Protein AF-A0AAW0GDZ4-F1 (afdb_monomer_lite)

Sequence (135 aa):
MTIDQAAQVYTSARRALEVLGAAPDVLSKFKILKKADLSASTAIVDPNAHSERNNGLSWIWHTQHDLREDLVWLDELYHVNWLRAKARCDRWAEELTLTRAEMQWTQLFHWHRRDLWLSHAADAEAEHSNLQFYA

pLDDT: mean 81.98, std 14.92, range [51.19, 98.44]

Radius of gyration: 34.48 Å; chains: 1; bounding box: 70×31×98 Å

Structure (mmCIF, N/CA/C/O backbone):
data_AF-A0AAW0GDZ4-F1
#
_entry.id   AF-A0AAW0GDZ4-F1
#
loop_
_atom_site.group_PDB
_atom_site.id
_atom_site.type_symbol
_atom_site.label_atom_id
_atom_site.label_alt_id
_atom_site.label_comp_id
_atom_site.label_asym_id
_atom_site.label_entity_id
_atom_site.label_seq_id
_atom_site.pdbx_PDB_ins_code
_atom_site.Cartn_x
_atom_site.Cartn_y
_atom_site.Cartn_z
_atom_site.occupancy
_atom_site.B_iso_or_equiv
_atom_site.auth_seq_id
_atom_site.auth_comp_id
_atom_site.auth_asym_id
_atom_site.auth_atom_id
_atom_site.pdbx_PDB_model_num
ATOM 1 N N . MET A 1 1 ? -16.024 17.822 27.899 1.00 60.12 1 MET A N 1
ATOM 2 C CA . MET A 1 1 ? -15.511 16.701 28.714 1.00 60.12 1 MET A CA 1
ATOM 3 C C . MET A 1 1 ? -14.086 16.435 28.263 1.00 60.12 1 MET A C 1
ATOM 5 O O . MET A 1 1 ? -13.897 16.171 27.083 1.00 60.12 1 MET A O 1
ATOM 9 N N . THR A 1 2 ? -13.088 16.625 29.128 1.00 85.25 2 THR A N 1
ATOM 10 C CA . THR A 1 2 ? -11.685 16.322 28.781 1.00 85.25 2 THR A CA 1
ATOM 11 C C . THR A 1 2 ? -11.442 14.808 28.837 1.00 85.25 2 THR A C 1
ATOM 13 O O . THR A 1 2 ? -12.186 14.088 29.506 1.00 85.25 2 THR A O 1
ATOM 16 N N . ILE A 1 3 ? -10.418 14.306 28.139 1.00 80.31 3 ILE A N 1
ATOM 17 C CA . ILE A 1 3 ? -10.082 12.866 28.112 1.00 80.31 3 ILE A CA 1
ATOM 18 C C . ILE A 1 3 ? -9.833 12.335 29.534 1.00 80.31 3 ILE A C 1
ATOM 20 O O . ILE A 1 3 ? -10.301 11.254 29.887 1.00 80.31 3 ILE A O 1
ATOM 24 N N . ASP A 1 4 ? -9.192 13.136 30.385 1.00 83.69 4 ASP A N 1
ATOM 25 C CA . ASP A 1 4 ? -8.925 12.774 31.780 1.00 83.69 4 ASP A CA 1
ATOM 26 C C . ASP A 1 4 ? -10.204 12.649 32.617 1.00 83.69 4 ASP A C 1
ATOM 28 O O . ASP A 1 4 ? -10.337 11.720 33.415 1.00 83.69 4 ASP A O 1
ATOM 32 N N . GLN A 1 5 ? -11.180 13.542 32.413 1.00 87.19 5 GLN A N 1
ATOM 33 C CA . GLN A 1 5 ? -12.484 13.450 33.079 1.00 87.19 5 GLN A CA 1
ATOM 34 C C . GLN A 1 5 ? -13.223 12.178 32.654 1.00 87.19 5 GLN A C 1
ATOM 36 O O . GLN A 1 5 ? -13.779 11.474 33.494 1.00 87.19 5 GLN A O 1
ATOM 41 N N . ALA A 1 6 ? -13.188 11.849 31.360 1.00 86.19 6 ALA A N 1
ATOM 42 C CA . ALA A 1 6 ? -13.785 10.624 30.838 1.00 86.19 6 ALA A CA 1
ATOM 43 C C . ALA A 1 6 ? -13.142 9.368 31.452 1.00 86.19 6 ALA A C 1
ATOM 45 O O . ALA A 1 6 ? -13.843 8.454 31.887 1.00 86.19 6 ALA A O 1
ATOM 46 N N . ALA A 1 7 ? -11.810 9.351 31.553 1.00 88.06 7 ALA A N 1
ATOM 47 C CA . ALA A 1 7 ? -11.060 8.263 32.174 1.00 88.06 7 ALA A CA 1
ATOM 48 C C . ALA A 1 7 ? -11.407 8.095 33.665 1.00 88.06 7 ALA A C 1
ATOM 50 O O . ALA A 1 7 ? -11.572 6.973 34.153 1.00 88.06 7 ALA A O 1
ATOM 51 N N . GLN A 1 8 ? -11.569 9.201 34.397 1.00 89.88 8 GLN A N 1
ATOM 52 C CA . GLN A 1 8 ? -11.995 9.172 35.799 1.00 89.88 8 GLN A CA 1
ATOM 53 C C . GLN A 1 8 ? -13.407 8.601 35.966 1.00 89.88 8 GLN A C 1
ATOM 55 O O . GLN A 1 8 ? -13.624 7.745 36.820 1.00 89.88 8 GLN A O 1
ATOM 60 N N . VAL A 1 9 ? -14.356 9.020 35.128 1.00 92.38 9 VAL A N 1
ATOM 61 C CA . VAL A 1 9 ? -15.731 8.499 35.160 1.00 92.38 9 VAL A CA 1
ATOM 62 C C . VAL A 1 9 ? -15.766 7.004 34.833 1.00 92.38 9 VAL A C 1
ATOM 64 O O . VAL A 1 9 ? -16.445 6.235 35.508 1.00 92.38 9 VAL A O 1
ATOM 67 N N . TYR A 1 10 ? -14.996 6.557 33.841 1.00 91.19 10 TYR A N 1
ATOM 68 C CA . TYR A 1 10 ? -14.908 5.134 33.514 1.00 91.19 10 TYR A CA 1
ATOM 69 C C . TYR A 1 10 ? -14.336 4.313 34.680 1.00 91.19 10 TYR A C 1
ATOM 71 O O . TYR A 1 10 ? -14.876 3.269 35.049 1.00 91.19 10 TYR A O 1
ATOM 79 N N . THR A 1 11 ? -13.248 4.790 35.292 1.00 90.81 11 THR A N 1
ATOM 80 C CA . THR A 1 11 ? -12.606 4.082 36.410 1.00 90.81 11 THR A CA 1
ATOM 81 C C . THR A 1 11 ? -13.491 4.021 37.653 1.00 90.81 11 THR A C 1
ATOM 83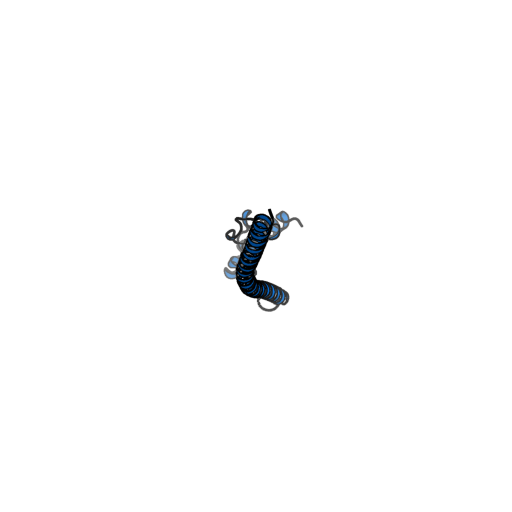 O O . THR A 1 11 ? -13.501 2.989 38.327 1.00 90.81 11 THR A O 1
ATOM 86 N N . SER A 1 12 ? -14.270 5.067 37.946 1.00 92.25 12 SER A N 1
ATOM 87 C CA . SER A 1 12 ? -15.239 5.039 39.046 1.00 92.25 12 SER A CA 1
ATOM 88 C C . SER A 1 12 ? -16.401 4.082 38.763 1.00 92.25 12 SER A C 1
ATOM 90 O O . SER A 1 12 ? -16.737 3.271 39.626 1.00 92.25 12 SER A O 1
ATOM 92 N N . ALA A 1 13 ? -16.949 4.093 37.546 1.00 91.12 13 ALA A N 1
ATOM 93 C CA . ALA A 1 13 ? -18.019 3.185 37.137 1.00 91.12 13 ALA A CA 1
ATOM 94 C C . ALA A 1 13 ? -17.579 1.712 37.180 1.00 91.12 13 ALA A C 1
ATOM 96 O O . ALA A 1 13 ? -18.294 0.861 37.708 1.00 91.12 13 ALA A O 1
ATOM 97 N N . ARG A 1 14 ? -16.367 1.402 36.706 1.00 90.31 14 ARG A N 1
ATOM 98 C CA . ARG A 1 14 ? -15.795 0.050 36.780 1.00 90.31 14 ARG A CA 1
ATOM 99 C C . ARG A 1 14 ? -15.658 -0.433 38.227 1.00 90.31 14 ARG A C 1
ATOM 101 O O . ARG A 1 14 ? -16.023 -1.565 38.524 1.00 90.31 14 ARG A O 1
ATOM 108 N N . ARG A 1 15 ? -15.172 0.421 39.135 1.00 90.56 15 ARG A N 1
ATOM 109 C CA . ARG A 1 15 ? -15.097 0.081 40.567 1.00 90.56 15 ARG A CA 1
ATOM 110 C C . ARG A 1 15 ? -16.476 -0.210 41.149 1.00 90.56 15 ARG A C 1
ATOM 112 O O . ARG A 1 15 ? -16.615 -1.145 41.926 1.00 90.56 15 ARG A O 1
ATOM 119 N N . ALA A 1 16 ? -17.496 0.554 40.759 1.00 92.00 16 ALA A N 1
ATOM 120 C CA . ALA A 1 16 ? -18.865 0.277 41.183 1.00 92.00 16 ALA A CA 1
ATOM 121 C C . ALA A 1 16 ? -19.348 -1.098 40.684 1.00 92.00 16 ALA A C 1
ATOM 123 O O . ALA A 1 16 ? -19.943 -1.838 41.460 1.00 92.00 16 ALA A O 1
ATOM 124 N N . LEU A 1 17 ? -19.032 -1.485 39.441 1.00 91.00 17 LEU A N 1
ATOM 125 C CA . LEU A 1 17 ? -19.344 -2.823 38.913 1.00 91.00 17 LEU A CA 1
ATOM 126 C C . LEU A 1 17 ? -18.650 -3.949 39.694 1.00 91.00 17 LEU A C 1
ATOM 128 O O . LEU A 1 17 ? -19.257 -4.992 39.929 1.00 91.00 17 LEU A O 1
ATOM 132 N N . GLU A 1 18 ? -17.403 -3.735 40.118 1.00 89.88 18 GLU A N 1
ATOM 133 C CA . GLU A 1 18 ? -16.667 -4.686 40.961 1.00 89.88 18 GLU A CA 1
ATOM 134 C C . GLU A 1 18 ? -17.317 -4.825 42.348 1.00 89.88 18 GLU A C 1
ATOM 136 O O . GLU A 1 18 ? -17.529 -5.942 42.817 1.00 89.88 18 GLU A O 1
ATOM 141 N N . VAL A 1 19 ? -17.709 -3.710 42.976 1.00 92.06 19 VAL A N 1
ATOM 142 C CA . VAL A 1 19 ? -18.392 -3.703 44.287 1.00 92.06 19 VAL A CA 1
ATOM 143 C C . VAL A 1 19 ? -19.766 -4.370 44.222 1.00 92.06 19 VAL A C 1
ATOM 145 O O . VAL A 1 19 ? -20.164 -5.056 45.160 1.00 92.06 19 VAL A O 1
ATOM 148 N N . LEU A 1 20 ? -20.485 -4.195 43.115 1.00 91.44 20 LEU A N 1
ATOM 149 C CA . LEU A 1 20 ? -21.801 -4.796 42.894 1.00 91.44 20 LEU A CA 1
ATOM 150 C C . LEU A 1 20 ? -21.737 -6.292 42.540 1.00 91.44 20 LEU A C 1
ATOM 152 O O . LEU A 1 20 ? -22.785 -6.913 42.379 1.00 91.44 20 LEU A O 1
ATOM 156 N N . GLY A 1 21 ? -20.541 -6.879 42.417 1.00 88.38 21 GLY A N 1
ATOM 157 C CA . GLY A 1 21 ? -20.379 -8.299 42.105 1.00 88.38 21 GLY A CA 1
ATOM 158 C C . GLY A 1 21 ? -20.843 -8.658 40.692 1.00 88.38 21 GLY A C 1
ATOM 159 O O . GLY A 1 21 ? -21.455 -9.707 40.494 1.00 88.38 21 GLY A O 1
ATOM 160 N N . ALA A 1 22 ? -20.594 -7.780 39.714 1.00 87.00 22 ALA A N 1
ATOM 161 C CA . ALA A 1 22 ? -20.965 -8.019 38.323 1.00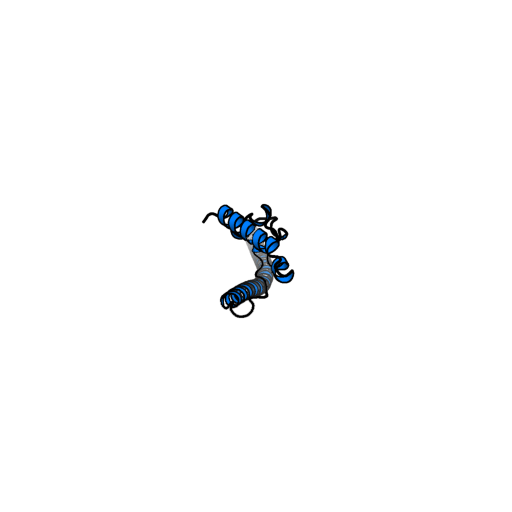 87.00 22 ALA A CA 1
ATOM 162 C C . ALA A 1 22 ? -20.400 -9.351 37.794 1.00 87.00 22 ALA A C 1
ATOM 164 O O . ALA A 1 22 ? -19.312 -9.789 38.176 1.00 87.00 22 ALA A O 1
ATOM 165 N N . ALA A 1 23 ? -21.141 -9.981 36.876 1.00 89.00 23 ALA A N 1
ATOM 166 C CA . ALA A 1 23 ? -20.741 -11.246 36.272 1.00 89.00 23 ALA A CA 1
ATOM 167 C C . ALA A 1 23 ? -19.333 -11.152 35.641 1.00 89.00 23 ALA A C 1
ATOM 169 O O . ALA A 1 23 ? -18.981 -10.116 35.063 1.00 89.00 23 ALA A O 1
ATOM 170 N N . PRO A 1 24 ? -18.537 -12.236 35.686 1.00 82.31 24 PRO A N 1
ATOM 171 C CA . PRO A 1 24 ? -17.165 -12.234 35.176 1.00 82.31 24 PRO A CA 1
ATOM 172 C C . PRO A 1 24 ? -17.087 -11.917 33.677 1.00 82.31 24 PRO A C 1
ATOM 174 O O . PRO A 1 24 ? -16.097 -11.346 33.229 1.00 82.31 24 PRO A O 1
ATOM 177 N N . ASP A 1 25 ? -18.142 -12.215 32.914 1.00 84.12 25 ASP A N 1
ATOM 178 C CA . ASP A 1 25 ? -18.250 -11.847 31.500 1.00 84.12 25 ASP A CA 1
ATOM 179 C C . ASP A 1 25 ? -18.227 -10.318 31.304 1.00 84.12 25 ASP A C 1
ATOM 181 O O . ASP A 1 25 ? -17.431 -9.789 30.528 1.00 84.12 25 ASP A O 1
ATOM 185 N N . VAL A 1 26 ? -18.992 -9.576 32.111 1.00 81.44 26 VAL A N 1
ATOM 186 C CA . VAL A 1 26 ? -19.035 -8.103 32.075 1.00 81.44 26 VAL A CA 1
ATOM 187 C C . VAL A 1 26 ? -17.684 -7.506 32.486 1.00 81.44 26 VAL A C 1
ATOM 189 O O . VAL A 1 26 ? -17.190 -6.573 31.851 1.00 81.44 26 VAL A O 1
ATOM 192 N N . LEU A 1 27 ? -17.040 -8.080 33.506 1.00 82.56 27 LEU A N 1
ATOM 193 C CA . LEU A 1 27 ? -15.709 -7.659 33.959 1.00 82.56 27 LEU A CA 1
ATOM 194 C C . LEU A 1 27 ? -14.586 -8.004 32.967 1.00 82.56 27 LEU A C 1
ATOM 196 O O . LEU A 1 27 ? -13.527 -7.379 33.013 1.00 82.56 27 LEU A O 1
ATOM 200 N N . SER A 1 28 ? -14.796 -8.970 32.068 1.00 83.31 28 SER A N 1
ATOM 201 C CA . SER A 1 28 ? -13.847 -9.287 30.995 1.00 83.31 28 SER A CA 1
ATOM 202 C C . SER A 1 28 ? -13.890 -8.255 29.860 1.00 83.31 28 SER A C 1
ATOM 204 O O . SER A 1 28 ? -12.848 -7.909 29.291 1.00 83.31 28 SER A O 1
ATOM 206 N N . LYS A 1 29 ? -15.086 -7.714 29.578 1.00 81.44 29 LYS A N 1
ATOM 207 C CA . LYS A 1 29 ? -15.325 -6.706 28.534 1.00 81.44 29 LYS A CA 1
ATOM 208 C C . LYS A 1 29 ? -14.755 -5.348 28.915 1.00 81.44 29 LYS A C 1
ATOM 210 O O . LYS A 1 29 ? -14.086 -4.709 28.104 1.00 81.44 29 LYS A O 1
ATOM 215 N N . PHE A 1 30 ? -14.972 -4.922 30.153 1.00 85.44 30 PHE A N 1
ATOM 216 C CA . PHE A 1 30 ? -14.406 -3.686 30.678 1.00 85.44 30 PHE A CA 1
ATOM 217 C C . PHE A 1 30 ? -13.058 -4.006 31.317 1.00 85.44 30 PHE A C 1
ATOM 219 O O . PHE A 1 30 ? -13.035 -4.640 32.363 1.00 85.44 30 PHE A O 1
ATOM 226 N N . LYS A 1 31 ? -11.925 -3.583 30.729 1.00 84.56 31 LYS A N 1
ATOM 227 C CA . LYS A 1 31 ? -10.560 -3.794 31.274 1.00 84.56 31 LYS A CA 1
ATOM 228 C C . LYS A 1 31 ? -10.051 -2.589 32.075 1.00 84.56 31 LYS A C 1
ATOM 230 O O . LYS A 1 31 ? -10.651 -1.508 32.047 1.00 84.56 31 LYS A O 1
ATOM 235 N N . ILE A 1 32 ? -9.021 -2.814 32.899 1.00 87.75 32 ILE A N 1
ATOM 236 C CA . ILE A 1 32 ? -8.427 -1.769 33.744 1.00 87.75 32 ILE A CA 1
ATOM 237 C C . ILE A 1 32 ? -7.737 -0.773 32.819 1.00 87.75 32 ILE A C 1
ATOM 239 O O . ILE A 1 32 ? -6.875 -1.161 32.035 1.00 87.75 32 ILE A O 1
ATOM 243 N N . LEU A 1 33 ? -8.113 0.499 32.932 1.00 87.81 33 LEU A N 1
ATOM 244 C CA . LEU A 1 33 ? -7.568 1.573 32.114 1.00 87.81 33 LEU A CA 1
ATOM 245 C C . LEU A 1 33 ? -6.222 2.035 32.683 1.00 87.81 33 LEU A C 1
ATOM 247 O O . LEU A 1 33 ? -6.162 2.556 33.799 1.00 87.81 33 LEU A O 1
ATOM 251 N N . LYS A 1 34 ? -5.139 1.846 31.927 1.00 86.12 34 LYS A N 1
ATOM 252 C CA . LYS A 1 34 ? -3.808 2.360 32.279 1.00 86.12 34 LYS A CA 1
ATOM 253 C C . LYS A 1 34 ? -3.563 3.704 31.599 1.00 86.12 34 LYS A C 1
ATOM 255 O O . LYS A 1 34 ? -4.112 3.992 30.544 1.00 86.12 34 LYS A O 1
ATOM 260 N N . LYS A 1 35 ? -2.656 4.518 32.146 1.00 81.38 35 LYS A N 1
ATOM 261 C CA . LYS A 1 35 ? -2.263 5.790 31.508 1.00 81.38 35 LYS A CA 1
ATOM 262 C C . LYS A 1 35 ? -1.655 5.584 30.110 1.00 81.38 35 LYS A C 1
ATOM 264 O O . LYS A 1 35 ? -1.846 6.420 29.239 1.00 81.38 35 LYS A O 1
ATOM 269 N N . ALA A 1 36 ? -0.975 4.456 29.896 1.00 79.50 36 ALA A N 1
ATOM 270 C CA . ALA A 1 36 ? -0.455 4.055 28.589 1.00 79.50 36 ALA A CA 1
ATOM 271 C C . ALA A 1 36 ? -1.563 3.743 27.565 1.00 79.50 36 ALA A C 1
ATOM 273 O O . ALA A 1 36 ? -1.347 3.894 26.374 1.00 79.50 36 ALA A O 1
ATOM 274 N N . ASP A 1 37 ? -2.762 3.363 28.013 1.00 78.94 37 ASP A N 1
ATOM 275 C CA . ASP A 1 37 ? -3.887 3.070 27.118 1.00 78.94 37 ASP A CA 1
ATOM 276 C C . ASP A 1 37 ? -4.527 4.350 26.557 1.00 78.94 37 ASP A C 1
ATOM 278 O O . ASP A 1 37 ? -5.214 4.295 25.539 1.00 78.94 37 ASP A O 1
ATOM 282 N N . LEU A 1 38 ? -4.315 5.484 27.237 1.00 78.75 38 LEU A N 1
ATOM 283 C CA . LEU A 1 38 ? -4.848 6.806 26.903 1.00 78.75 38 LEU A CA 1
ATOM 284 C C . LEU A 1 38 ? -3.934 7.607 25.971 1.00 78.75 38 LEU A C 1
ATOM 286 O O . LEU A 1 38 ? -4.331 8.679 25.514 1.00 78.75 38 LEU A O 1
ATOM 290 N N . SER A 1 39 ? -2.715 7.129 25.695 1.00 72.44 39 SER A N 1
ATOM 291 C CA . SER A 1 39 ? -1.862 7.789 24.712 1.00 72.44 39 SER A CA 1
ATOM 292 C C . SER A 1 39 ? -2.503 7.655 23.337 1.00 72.44 39 SER A C 1
ATOM 294 O O . SER A 1 39 ? -2.751 6.540 22.870 1.00 72.44 39 SER A O 1
ATOM 296 N N . ALA A 1 40 ? -2.785 8.790 22.698 1.00 63.19 40 ALA A N 1
ATOM 297 C CA . ALA A 1 40 ? -3.259 8.810 21.325 1.00 63.19 40 ALA A CA 1
ATOM 298 C C . ALA A 1 40 ? -2.255 8.066 20.435 1.00 63.19 40 ALA A C 1
ATOM 300 O O . ALA A 1 40 ? -1.049 8.284 20.544 1.00 63.19 40 ALA A O 1
ATOM 301 N N . SER A 1 41 ? -2.753 7.180 19.572 1.00 59.69 41 SER A N 1
ATOM 302 C CA . SER A 1 41 ? -1.922 6.579 18.534 1.00 59.69 41 SER A CA 1
ATOM 303 C C . SER A 1 41 ? -1.503 7.695 17.577 1.00 59.69 41 SER A C 1
ATOM 305 O O . SER A 1 41 ? -2.346 8.279 16.892 1.00 59.69 41 SER A O 1
ATOM 307 N N . THR A 1 42 ? -0.211 8.023 17.556 1.00 56.31 42 THR A N 1
ATOM 308 C CA . THR A 1 42 ? 0.342 9.052 16.660 1.00 56.31 42 THR A CA 1
ATOM 309 C C . THR A 1 42 ? 0.251 8.625 15.194 1.00 56.31 42 THR A C 1
ATOM 311 O O . THR A 1 42 ? 0.335 9.473 14.311 1.00 56.31 42 THR A O 1
ATOM 314 N N . ALA A 1 43 ? -0.045 7.349 14.933 1.00 53.19 43 ALA A N 1
ATOM 315 C CA . ALA A 1 43 ? -0.145 6.761 13.601 1.00 53.19 43 ALA A CA 1
ATOM 316 C C . ALA A 1 43 ? -1.208 7.418 12.705 1.00 53.19 43 ALA A C 1
ATOM 318 O O . ALA A 1 43 ? -1.123 7.330 11.483 1.00 53.19 43 ALA A O 1
ATOM 319 N N . ILE A 1 44 ? -2.220 8.075 13.288 1.00 54.31 44 ILE A N 1
ATOM 320 C CA . ILE A 1 44 ? -3.216 8.848 12.523 1.00 54.31 44 ILE A CA 1
ATOM 321 C C . ILE A 1 44 ? -2.653 10.219 12.114 1.00 54.31 44 ILE A C 1
ATOM 323 O O . ILE A 1 44 ? -3.017 10.748 11.067 1.00 54.31 44 ILE A O 1
ATOM 327 N N . VAL A 1 45 ? -1.774 10.795 12.937 1.00 56.31 45 VAL A N 1
ATOM 328 C CA . VAL A 1 45 ? -1.177 12.122 12.730 1.00 56.31 45 VAL A CA 1
ATOM 329 C C . VAL A 1 45 ? 0.000 12.050 11.756 1.00 56.31 45 VAL A C 1
ATOM 331 O O . VAL A 1 45 ? 0.151 12.946 10.930 1.00 56.31 45 VAL A O 1
ATOM 334 N N . ASP A 1 46 ? 0.789 10.975 11.802 1.00 53.31 46 ASP A N 1
ATOM 335 C CA . ASP A 1 46 ? 1.854 10.704 10.836 1.00 53.31 46 ASP A CA 1
ATOM 336 C C . ASP A 1 46 ? 1.799 9.242 10.352 1.00 53.31 46 ASP A C 1
ATOM 338 O O . ASP A 1 46 ? 2.440 8.360 10.930 1.00 53.31 46 ASP A O 1
ATOM 342 N N . PRO A 1 47 ? 1.055 8.958 9.266 1.00 59.19 47 PRO A N 1
ATOM 343 C CA . PRO A 1 47 ? 0.950 7.607 8.715 1.00 59.19 47 PRO A CA 1
ATOM 344 C C . PRO A 1 47 ? 2.276 7.060 8.155 1.00 59.19 47 PRO A C 1
ATOM 346 O O . PRO A 1 47 ? 2.345 5.874 7.825 1.00 59.19 47 PRO A O 1
ATOM 349 N N . ASN A 1 48 ? 3.322 7.889 8.048 1.00 63.41 48 ASN A N 1
ATOM 350 C CA . ASN A 1 48 ? 4.647 7.502 7.567 1.00 63.41 48 ASN A CA 1
ATOM 351 C C . ASN A 1 48 ? 5.707 7.440 8.683 1.00 63.41 48 ASN A C 1
ATOM 353 O O . ASN A 1 48 ? 6.869 7.144 8.385 1.00 63.41 48 ASN A O 1
ATOM 357 N N . ALA A 1 49 ? 5.336 7.665 9.950 1.00 60.94 49 ALA A N 1
ATOM 358 C CA . ALA A 1 49 ? 6.264 7.608 11.075 1.00 60.94 49 ALA A CA 1
ATOM 359 C C . ALA A 1 49 ? 6.935 6.225 11.178 1.00 60.94 49 ALA A C 1
ATOM 361 O O . ALA A 1 49 ? 6.308 5.179 11.385 1.00 60.94 49 ALA A O 1
ATOM 362 N N . HIS A 1 50 ? 8.258 6.207 11.027 1.00 51.38 50 HIS A N 1
ATOM 363 C CA . HIS A 1 50 ? 9.055 4.986 11.031 1.00 51.38 50 HIS A CA 1
ATOM 364 C C . HIS A 1 50 ? 9.269 4.506 12.475 1.00 51.38 50 HIS A C 1
ATOM 366 O O . HIS A 1 50 ? 10.153 5.008 13.160 1.00 51.38 50 HIS A O 1
ATOM 372 N N . SER A 1 51 ? 8.415 3.594 12.960 1.00 55.50 51 SER A N 1
ATOM 373 C CA . SER A 1 51 ? 8.590 2.709 14.146 1.00 55.50 51 SER A CA 1
ATOM 374 C C . SER A 1 51 ? 7.257 2.268 14.770 1.00 55.50 51 SER A C 1
ATOM 376 O O . SER A 1 51 ? 7.235 1.321 15.552 1.00 55.50 51 SER A O 1
ATOM 378 N N . GLU A 1 52 ? 6.126 2.871 14.395 1.00 56.22 52 GLU A N 1
ATOM 379 C CA . GLU A 1 52 ? 4.827 2.548 15.010 1.00 56.22 52 GLU A CA 1
ATOM 380 C C . GLU A 1 52 ? 4.189 1.245 14.509 1.00 56.22 52 GLU A C 1
ATOM 382 O O . GLU A 1 52 ? 3.213 0.787 15.097 1.00 56.22 52 GLU A O 1
ATOM 387 N N . ARG A 1 53 ? 4.764 0.580 13.492 1.00 55.03 53 ARG A N 1
ATOM 388 C CA . ARG A 1 53 ? 4.240 -0.691 12.943 1.00 55.03 53 ARG A CA 1
ATOM 389 C C . ARG A 1 53 ? 4.000 -1.780 13.995 1.00 55.03 53 ARG A C 1
ATOM 391 O O . ARG A 1 53 ? 3.187 -2.662 13.742 1.00 55.03 53 ARG A O 1
ATOM 398 N N . ASN A 1 54 ? 4.710 -1.742 15.125 1.00 54.75 54 ASN A N 1
ATOM 399 C CA . ASN A 1 54 ? 4.602 -2.745 16.186 1.00 54.75 54 ASN A CA 1
ATOM 400 C C . ASN A 1 54 ? 3.977 -2.217 17.489 1.00 54.75 54 ASN A C 1
ATOM 402 O O . ASN A 1 54 ? 3.883 -2.969 18.459 1.00 54.75 54 ASN A O 1
ATOM 406 N N . ASN A 1 55 ? 3.570 -0.943 17.551 1.00 63.81 55 ASN A N 1
ATOM 407 C CA . ASN A 1 55 ? 2.884 -0.436 18.734 1.00 63.81 55 ASN A CA 1
ATOM 408 C C . ASN A 1 55 ? 1.399 -0.787 18.602 1.00 63.81 55 ASN A C 1
ATOM 410 O O . ASN A 1 55 ? 0.656 -0.147 17.859 1.00 63.81 55 ASN A O 1
ATOM 414 N N . GLY A 1 56 ? 0.991 -1.879 19.250 1.00 63.81 56 GLY A N 1
ATOM 415 C CA . GLY A 1 56 ? -0.394 -2.337 19.215 1.00 63.81 56 GLY A CA 1
ATOM 416 C C . GLY A 1 56 ? -1.341 -1.245 19.712 1.00 63.81 56 GLY A C 1
ATOM 417 O O . GLY A 1 56 ? -1.072 -0.599 20.725 1.00 63.81 56 GLY A O 1
ATOM 418 N N . LEU A 1 57 ? -2.451 -1.036 18.999 1.00 71.00 57 LEU A N 1
ATOM 419 C CA . LEU A 1 57 ? -3.519 -0.155 19.466 1.00 71.00 57 LEU A CA 1
ATOM 420 C C . LEU A 1 57 ? -3.981 -0.597 20.859 1.00 71.00 57 LEU A C 1
ATOM 422 O O . LEU A 1 57 ? -4.134 -1.787 21.130 1.00 71.00 57 LEU A O 1
ATOM 426 N N . SER A 1 58 ? -4.210 0.377 21.740 1.00 76.69 58 SER A N 1
ATOM 427 C CA . SER A 1 58 ? -4.789 0.120 23.057 1.00 76.69 58 SER A CA 1
ATOM 428 C C . SER A 1 58 ? -6.133 -0.600 22.928 1.00 76.69 58 SER A C 1
ATOM 430 O O . SER A 1 58 ? -6.899 -0.367 21.990 1.00 76.69 58 SER A O 1
ATOM 432 N N . TRP A 1 59 ? -6.448 -1.445 23.911 1.00 78.81 59 TRP A N 1
ATOM 433 C CA . TRP A 1 59 ? -7.652 -2.273 23.912 1.00 78.81 59 TRP A CA 1
ATOM 434 C C . TRP A 1 59 ? -8.957 -1.471 23.842 1.00 78.81 59 TRP A C 1
ATOM 436 O O . TRP A 1 59 ? -9.964 -2.011 23.393 1.00 78.81 59 TRP A O 1
ATOM 446 N N . ILE A 1 60 ? -8.931 -0.195 24.244 1.00 79.56 60 ILE A N 1
ATOM 447 C CA . ILE A 1 60 ? -10.074 0.725 24.141 1.00 79.56 60 ILE A CA 1
ATOM 448 C C . ILE A 1 60 ? -10.459 1.034 22.686 1.00 79.56 60 ILE A C 1
ATOM 450 O O . ILE A 1 60 ? -11.591 1.425 22.428 1.00 79.56 60 ILE A O 1
ATOM 454 N N . TRP A 1 61 ? -9.524 0.864 21.745 1.00 74.19 61 TRP A N 1
ATOM 455 C CA . TRP A 1 61 ? -9.713 1.126 20.315 1.00 74.19 61 TRP A CA 1
ATOM 456 C C . TRP A 1 61 ? -10.025 -0.135 19.511 1.00 74.19 61 TRP A C 1
ATOM 458 O O . TRP A 1 61 ? -10.292 -0.050 18.313 1.00 74.19 61 TRP A O 1
ATOM 468 N N . HIS A 1 62 ? -9.992 -1.311 20.139 1.00 70.81 62 HIS A N 1
ATOM 469 C CA . HIS A 1 62 ? -10.480 -2.517 19.490 1.00 70.81 62 HIS A CA 1
ATOM 470 C C . HIS A 1 62 ? -12.007 -2.502 19.503 1.00 70.81 62 HIS A C 1
ATOM 472 O O . HIS A 1 62 ? -12.635 -2.509 20.562 1.00 70.81 62 HIS A O 1
ATOM 478 N N . THR A 1 63 ? -12.614 -2.518 18.319 1.00 62.53 63 THR A N 1
ATOM 479 C CA . THR A 1 6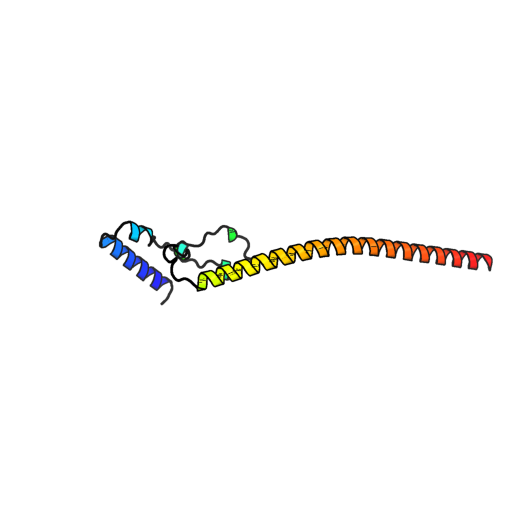3 ? -14.036 -2.813 18.161 1.00 62.53 63 THR A CA 1
ATOM 480 C C . THR A 1 63 ? -14.291 -4.227 18.677 1.00 62.53 63 THR A C 1
ATOM 482 O O . THR A 1 63 ? -13.863 -5.209 18.072 1.00 62.53 63 THR A O 1
ATOM 485 N N . GLN A 1 64 ? -14.954 -4.349 19.831 1.00 58.78 64 GLN A N 1
ATOM 486 C CA . GLN A 1 64 ? -15.395 -5.649 20.329 1.00 58.78 64 GLN A CA 1
ATOM 487 C C . GLN A 1 64 ? -16.383 -6.239 19.315 1.00 58.78 64 GLN A C 1
ATOM 489 O O . GLN A 1 64 ? -17.415 -5.642 19.014 1.00 58.78 64 GLN A O 1
ATOM 494 N N . HIS A 1 65 ? -16.039 -7.408 18.770 1.00 53.97 65 HIS A N 1
ATOM 495 C CA . HIS A 1 65 ? -16.782 -8.090 17.705 1.00 53.97 65 HIS A CA 1
ATOM 496 C C . HIS A 1 65 ? -18.210 -8.525 18.090 1.00 53.97 65 HIS A C 1
ATOM 498 O O . HIS A 1 65 ? -18.940 -8.988 17.217 1.00 53.97 65 HIS A O 1
ATOM 504 N N . ASP A 1 66 ? -18.617 -8.351 19.351 1.00 56.94 66 ASP A N 1
ATOM 505 C CA . ASP A 1 66 ? -19.976 -8.632 19.835 1.00 56.94 66 ASP A CA 1
ATOM 506 C C . ASP A 1 66 ? -21.029 -7.660 19.270 1.00 56.94 66 ASP A C 1
ATOM 508 O O . ASP A 1 66 ? -22.207 -7.990 19.242 1.00 56.94 66 ASP A O 1
ATOM 512 N N . LEU A 1 67 ? -20.632 -6.482 18.770 1.00 55.66 67 LEU A N 1
ATOM 513 C CA . LEU A 1 67 ? -21.539 -5.476 18.181 1.00 55.66 67 LEU A CA 1
ATOM 514 C C . LEU A 1 67 ? -21.779 -5.701 16.676 1.00 55.66 67 LEU A C 1
ATOM 516 O O . LEU A 1 67 ? -21.919 -4.752 15.905 1.00 55.66 67 LEU A O 1
ATOM 520 N N . ARG A 1 68 ? -21.749 -6.961 16.236 1.00 52.72 68 ARG A N 1
ATOM 521 C CA . ARG A 1 68 ? -21.710 -7.346 14.816 1.00 52.72 68 ARG A CA 1
ATOM 522 C C . ARG A 1 68 ? -22.989 -7.054 14.031 1.00 52.72 68 ARG A C 1
ATOM 524 O O . ARG A 1 68 ? -22.965 -7.216 12.817 1.00 52.72 68 ARG A O 1
ATOM 531 N N . GLU A 1 69 ? -24.073 -6.654 14.687 1.00 58.44 69 GLU A N 1
ATOM 532 C CA . GLU A 1 69 ? -25.387 -6.622 14.043 1.00 58.44 69 GLU A CA 1
ATOM 533 C C . GLU A 1 69 ? -25.680 -5.333 13.252 1.00 58.44 69 GLU A C 1
ATOM 535 O O . GLU A 1 69 ? -26.411 -5.431 12.278 1.00 58.44 69 GLU A O 1
ATOM 540 N N . ASP A 1 70 ? -25.052 -4.176 13.533 1.00 58.81 70 ASP A N 1
ATOM 541 C CA . ASP A 1 70 ? -25.522 -2.885 12.966 1.00 58.81 70 ASP A CA 1
ATOM 542 C C . ASP A 1 70 ? -24.427 -1.847 12.613 1.00 58.81 70 ASP A C 1
ATOM 544 O O . ASP A 1 70 ? -24.623 -0.635 12.727 1.00 58.81 70 ASP A O 1
ATOM 548 N N . LEU A 1 71 ? -23.235 -2.259 12.167 1.00 69.19 71 LEU A N 1
ATOM 549 C CA . LEU A 1 71 ? -22.180 -1.299 11.786 1.00 69.19 71 LEU A CA 1
ATOM 550 C C . LEU A 1 71 ? -22.040 -1.176 10.263 1.00 69.19 71 LEU A C 1
ATOM 552 O O . LEU A 1 71 ? -21.016 -1.541 9.695 1.00 69.19 71 LEU A O 1
ATOM 556 N N . VAL A 1 72 ? -23.060 -0.602 9.612 1.00 73.88 72 VAL A N 1
ATOM 557 C CA . VAL A 1 72 ? -23.062 -0.250 8.171 1.00 73.88 72 VAL A CA 1
ATOM 558 C C . VAL A 1 72 ? -21.804 0.539 7.772 1.00 73.88 72 VAL A C 1
ATOM 560 O O . VAL A 1 72 ? -21.222 0.311 6.716 1.00 73.88 72 VAL A O 1
ATOM 563 N N . TRP A 1 73 ? -21.311 1.409 8.657 1.00 75.62 73 TRP A N 1
ATOM 564 C CA . TRP A 1 73 ? -20.087 2.186 8.430 1.00 75.62 73 TRP A CA 1
ATOM 565 C C . TRP A 1 73 ? -18.810 1.328 8.366 1.00 75.62 73 TRP A C 1
ATOM 567 O O . TRP A 1 73 ? -17.821 1.729 7.751 1.00 75.62 73 TRP A O 1
ATOM 577 N N . LEU A 1 74 ? -18.800 0.152 9.004 1.00 79.50 74 LEU A N 1
ATOM 578 C CA . LEU A 1 74 ? -17.656 -0.760 8.988 1.00 79.50 74 LEU A CA 1
ATOM 579 C C . LEU A 1 74 ? -17.498 -1.382 7.595 1.00 79.50 74 LEU A C 1
ATOM 581 O O . LEU A 1 74 ? -16.373 -1.557 7.129 1.00 79.50 74 LEU A O 1
ATOM 585 N N . ASP A 1 75 ? -18.617 -1.665 6.922 1.00 81.81 75 ASP A N 1
ATOM 586 C CA . ASP A 1 75 ? -18.643 -2.189 5.555 1.00 81.81 75 ASP A CA 1
ATOM 587 C C . ASP A 1 75 ? -18.068 -1.172 4.561 1.00 81.81 75 ASP A C 1
ATOM 589 O O . ASP A 1 75 ? -17.173 -1.501 3.782 1.00 81.81 75 ASP A O 1
ATOM 593 N N . GLU A 1 76 ? -18.462 0.102 4.674 1.00 84.81 76 GLU A N 1
ATOM 594 C CA . GLU A 1 76 ? -17.872 1.190 3.883 1.00 84.81 76 GLU A CA 1
ATOM 595 C C . GLU A 1 76 ? -16.358 1.312 4.114 1.00 84.81 76 GLU A C 1
ATOM 597 O O . GLU A 1 76 ? -15.582 1.454 3.164 1.00 84.81 76 GLU A O 1
ATOM 602 N N . LEU A 1 77 ? -15.909 1.202 5.368 1.00 82.44 77 LEU A N 1
ATOM 603 C CA . LEU A 1 77 ? -14.488 1.258 5.710 1.00 82.44 77 LEU A CA 1
ATOM 604 C C . LEU A 1 77 ? -13.703 0.079 5.114 1.00 82.44 77 LEU A C 1
ATOM 606 O O . LEU A 1 77 ? -12.613 0.276 4.562 1.00 82.44 77 LEU A O 1
ATOM 610 N N . TYR A 1 78 ? -14.240 -1.141 5.179 1.00 83.44 78 TYR A N 1
ATOM 611 C CA . TYR A 1 78 ? -13.630 -2.308 4.538 1.00 83.44 78 TYR A CA 1
ATOM 612 C C . TYR A 1 78 ? -13.627 -2.192 3.016 1.00 83.44 78 TYR A C 1
ATOM 614 O O . TYR A 1 78 ? -12.607 -2.491 2.391 1.00 83.44 78 TYR A O 1
ATOM 622 N N . HIS A 1 79 ? -14.710 -1.693 2.424 1.00 88.00 79 HIS A N 1
ATOM 623 C CA . HIS A 1 79 ? -14.817 -1.487 0.987 1.00 88.00 79 HIS A CA 1
ATOM 624 C C . HIS A 1 79 ? -13.783 -0.467 0.487 1.00 88.00 79 HIS A C 1
ATOM 626 O O . HIS A 1 79 ? -13.045 -0.753 -0.456 1.00 88.00 79 HIS A O 1
ATOM 632 N N . VAL A 1 80 ? -13.631 0.680 1.160 1.00 89.44 80 VAL A N 1
ATOM 633 C CA . VAL A 1 80 ? -12.602 1.682 0.826 1.00 89.44 80 VAL A CA 1
ATOM 634 C C . VAL A 1 80 ? -11.194 1.104 0.972 1.00 89.44 80 VAL A C 1
ATOM 636 O O . VAL A 1 80 ? -10.332 1.335 0.118 1.00 89.44 80 VAL A O 1
ATOM 639 N N . ASN A 1 81 ? -10.937 0.335 2.032 1.00 87.31 81 ASN A N 1
ATOM 640 C CA . ASN A 1 81 ? -9.638 -0.306 2.230 1.00 87.31 81 ASN A CA 1
ATOM 641 C C . ASN A 1 81 ? -9.331 -1.334 1.137 1.00 87.31 81 ASN A C 1
ATOM 643 O O . ASN A 1 81 ? -8.204 -1.368 0.633 1.00 87.31 81 ASN A O 1
ATOM 647 N N . TRP A 1 82 ? -10.327 -2.116 0.723 1.00 93.06 82 TRP A N 1
ATOM 648 C CA . TRP A 1 82 ? -10.204 -3.044 -0.393 1.00 93.06 82 TRP A CA 1
ATOM 649 C C . TRP A 1 82 ? -9.943 -2.311 -1.714 1.00 93.06 82 TRP A C 1
ATOM 651 O O . TRP A 1 82 ? -8.993 -2.659 -2.414 1.00 93.06 82 TRP A O 1
ATOM 661 N N . LEU A 1 83 ? -10.690 -1.244 -2.019 1.00 94.31 83 LEU A N 1
ATOM 662 C CA . LEU A 1 83 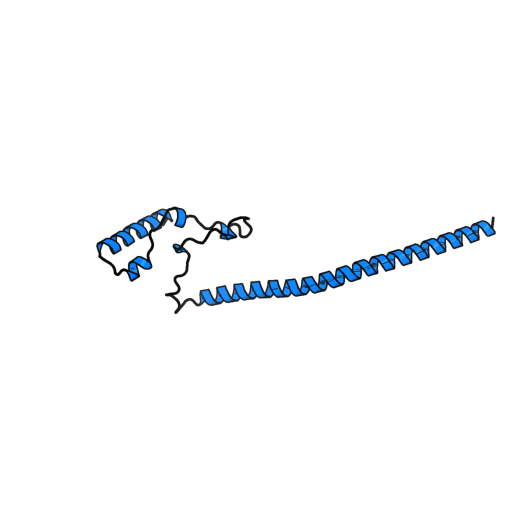? -10.483 -0.431 -3.224 1.00 94.31 83 LEU A CA 1
ATOM 663 C C . LEU A 1 83 ? -9.070 0.160 -3.277 1.00 94.31 83 LEU A C 1
ATOM 665 O O . LEU A 1 83 ? -8.411 0.098 -4.312 1.00 94.31 83 LEU A O 1
ATOM 669 N N . ARG A 1 84 ? -8.560 0.678 -2.153 1.00 93.25 84 ARG A N 1
ATOM 670 C CA . ARG A 1 84 ? -7.181 1.188 -2.056 1.00 93.25 84 ARG A CA 1
ATOM 671 C C . ARG A 1 84 ? -6.143 0.087 -2.257 1.00 93.25 84 ARG A C 1
ATOM 673 O O . ARG A 1 84 ? -5.124 0.321 -2.906 1.00 93.25 84 ARG A O 1
ATOM 680 N N . ALA A 1 85 ? -6.369 -1.097 -1.688 1.00 92.50 85 ALA A N 1
ATOM 681 C CA . ALA A 1 85 ? -5.476 -2.237 -1.862 1.00 92.50 85 ALA A CA 1
ATOM 682 C C . ALA A 1 85 ? -5.453 -2.712 -3.320 1.00 92.50 85 ALA A C 1
ATOM 684 O O . ALA A 1 85 ? -4.369 -2.898 -3.872 1.00 92.50 85 ALA A O 1
ATOM 685 N N . LYS A 1 86 ? -6.624 -2.814 -3.954 1.00 95.38 86 LYS A N 1
ATOM 686 C CA . LYS A 1 86 ? -6.764 -3.152 -5.369 1.00 95.38 86 LYS A CA 1
ATOM 687 C C . LYS A 1 86 ? -6.069 -2.125 -6.262 1.00 95.38 86 LYS A C 1
ATOM 689 O O . LYS A 1 86 ? -5.203 -2.505 -7.035 1.00 95.38 86 LYS A O 1
ATOM 694 N N . ALA A 1 87 ? -6.336 -0.832 -6.069 1.00 95.56 87 ALA A N 1
ATOM 695 C CA . ALA A 1 87 ? -5.705 0.236 -6.846 1.00 95.56 87 ALA A CA 1
ATOM 696 C C . ALA A 1 87 ? -4.169 0.246 -6.727 1.00 95.56 87 ALA A C 1
ATOM 698 O O . ALA A 1 87 ? -3.480 0.563 -7.693 1.00 95.56 87 ALA A O 1
ATOM 699 N N . ARG A 1 88 ? -3.609 -0.109 -5.559 1.00 94.62 88 ARG A N 1
ATOM 700 C CA . ARG A 1 88 ? -2.154 -0.307 -5.416 1.00 94.62 88 ARG A CA 1
ATOM 701 C C . ARG A 1 88 ? -1.659 -1.514 -6.204 1.00 94.62 88 ARG A C 1
ATOM 703 O O . ARG A 1 88 ? -0.619 -1.417 -6.841 1.00 94.62 88 ARG A O 1
ATOM 710 N N . CYS A 1 89 ? -2.385 -2.628 -6.148 1.00 95.75 89 CYS A N 1
ATOM 711 C CA . CYS A 1 89 ? -2.019 -3.831 -6.888 1.00 95.75 89 CYS A CA 1
ATOM 712 C C . CYS A 1 89 ? -2.044 -3.589 -8.403 1.00 95.75 89 CYS A C 1
ATOM 714 O O . CYS A 1 89 ? -1.093 -3.955 -9.088 1.00 95.75 89 CYS A O 1
ATOM 716 N N . ASP A 1 90 ? -3.098 -2.936 -8.899 1.00 96.88 90 ASP A N 1
ATOM 717 C CA . ASP A 1 90 ? -3.263 -2.604 -10.315 1.00 96.88 90 ASP A CA 1
ATOM 718 C C . ASP A 1 90 ? -2.133 -1.669 -10.776 1.00 96.88 90 ASP A C 1
ATOM 720 O O . ASP A 1 90 ? -1.454 -1.956 -11.760 1.00 96.88 90 ASP A O 1
ATOM 724 N N . ARG A 1 91 ? -1.825 -0.624 -9.993 1.00 97.44 91 ARG A N 1
ATOM 725 C CA . ARG A 1 91 ? -0.698 0.281 -10.272 1.00 97.44 91 ARG A CA 1
ATOM 726 C C . ARG A 1 91 ? 0.642 -0.449 -10.338 1.00 97.44 91 ARG A C 1
ATOM 728 O O . ARG A 1 91 ? 1.432 -0.183 -11.231 1.00 97.44 91 ARG A O 1
ATOM 735 N N . TRP A 1 92 ? 0.913 -1.371 -9.415 1.00 96.25 92 TRP A N 1
ATOM 736 C CA . TRP A 1 92 ? 2.159 -2.143 -9.446 1.00 96.25 92 TRP A CA 1
ATOM 737 C C . TRP A 1 92 ? 2.253 -3.057 -10.671 1.00 96.25 92 TRP A C 1
ATOM 739 O O . TRP A 1 92 ? 3.343 -3.255 -11.207 1.00 96.25 92 TRP A O 1
ATOM 749 N N . ALA A 1 93 ? 1.129 -3.600 -11.140 1.00 96.94 93 ALA A N 1
ATOM 750 C CA . ALA A 1 93 ? 1.097 -4.379 -12.374 1.00 96.94 93 ALA A CA 1
ATOM 751 C C . ALA A 1 93 ? 1.374 -3.505 -13.615 1.00 96.94 93 ALA A C 1
ATOM 753 O O . ALA A 1 93 ? 2.113 -3.921 -14.515 1.00 96.94 93 ALA A O 1
ATOM 754 N N . GLU A 1 94 ? 0.831 -2.285 -13.645 1.00 96.25 94 GLU A N 1
ATOM 755 C CA . GLU A 1 94 ? 1.123 -1.286 -14.680 1.00 96.25 94 GLU A CA 1
ATOM 756 C C . GLU A 1 94 ? 2.599 -0.872 -14.657 1.00 96.25 94 GLU A C 1
ATOM 758 O O . GLU A 1 94 ? 3.273 -0.957 -15.685 1.00 96.25 94 GLU A O 1
ATOM 763 N N . GLU A 1 95 ? 3.128 -0.507 -13.485 1.00 97.44 95 GLU A N 1
ATOM 764 C CA . GLU A 1 95 ? 4.532 -0.120 -13.292 1.00 97.44 95 GLU A CA 1
ATOM 765 C C . GLU A 1 95 ? 5.482 -1.219 -13.773 1.00 97.44 95 GLU A C 1
ATOM 767 O O . GLU A 1 95 ? 6.416 -0.934 -14.517 1.00 97.44 95 GLU A O 1
ATOM 772 N N . LEU A 1 96 ? 5.213 -2.491 -13.457 1.00 97.06 96 LEU A N 1
ATOM 773 C CA . LEU A 1 96 ? 6.034 -3.606 -13.937 1.00 97.06 96 LEU A CA 1
ATOM 774 C C . LEU A 1 96 ? 6.105 -3.663 -15.471 1.00 97.06 96 LEU A C 1
ATOM 776 O O . LEU A 1 96 ? 7.154 -3.980 -16.041 1.00 97.06 96 LEU A O 1
ATOM 780 N N . THR A 1 97 ? 4.989 -3.382 -16.142 1.00 97.19 97 THR A N 1
ATOM 781 C CA . THR A 1 97 ? 4.912 -3.386 -17.607 1.00 97.19 97 THR A CA 1
ATOM 782 C C . THR A 1 97 ? 5.660 -2.188 -18.190 1.00 97.19 97 THR A C 1
ATOM 784 O O . THR A 1 97 ? 6.474 -2.364 -19.099 1.00 97.19 97 THR A O 1
ATOM 787 N N . LEU A 1 98 ? 5.444 -0.996 -17.627 1.00 97.62 98 LEU A N 1
ATOM 788 C CA . LEU A 1 98 ? 6.112 0.238 -18.042 1.00 97.62 98 LEU A CA 1
ATOM 789 C C . LEU A 1 98 ? 7.624 0.153 -17.849 1.00 97.62 98 LEU A C 1
ATOM 791 O O . LEU A 1 98 ? 8.362 0.379 -18.799 1.00 97.62 98 LEU A O 1
ATOM 795 N N . THR A 1 99 ? 8.096 -0.281 -16.680 1.00 98.00 99 THR A N 1
ATOM 796 C CA . THR A 1 99 ? 9.530 -0.419 -16.396 1.00 98.00 99 THR A CA 1
ATOM 797 C C . THR A 1 99 ? 10.218 -1.362 -17.386 1.00 98.00 99 THR A C 1
ATOM 799 O O . THR A 1 99 ? 11.326 -1.086 -17.845 1.00 98.00 99 THR A O 1
ATOM 802 N N . ARG A 1 100 ? 9.571 -2.471 -17.774 1.00 97.81 100 ARG A N 1
ATOM 803 C CA . ARG A 1 100 ? 10.120 -3.382 -18.795 1.00 97.81 100 ARG A CA 1
ATOM 804 C C . ARG A 1 100 ? 10.212 -2.717 -20.167 1.00 97.81 100 ARG A C 1
ATOM 806 O O . ARG A 1 100 ? 11.236 -2.865 -20.834 1.00 97.81 100 ARG A O 1
ATOM 813 N N . ALA A 1 101 ? 9.170 -1.995 -20.575 1.00 97.56 101 ALA A N 1
ATOM 814 C CA . ALA A 1 101 ? 9.165 -1.258 -21.835 1.00 97.56 101 ALA A CA 1
ATOM 815 C C . ALA A 1 101 ? 10.232 -0.149 -21.841 1.00 97.56 101 ALA A C 1
ATOM 817 O O . ALA A 1 101 ? 11.003 -0.045 -22.791 1.00 97.56 101 ALA A O 1
ATOM 818 N N . GLU A 1 102 ? 10.357 0.610 -20.753 1.00 98.31 102 GLU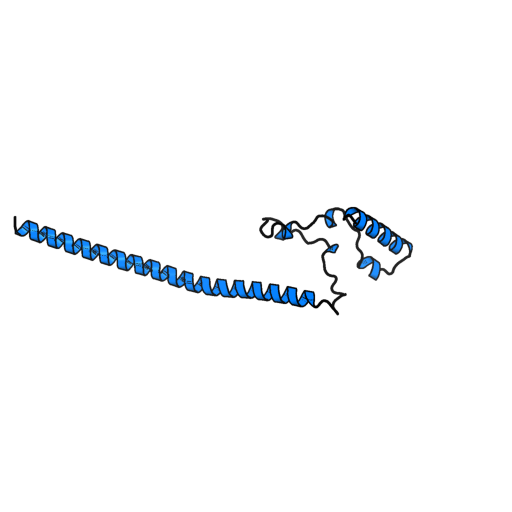 A N 1
ATOM 819 C CA . GLU A 1 102 ? 11.371 1.654 -20.580 1.00 98.31 102 GLU A CA 1
ATOM 820 C C . GLU A 1 102 ? 12.796 1.098 -20.662 1.00 98.31 102 GLU A C 1
ATOM 822 O O . GLU A 1 102 ? 13.640 1.672 -21.354 1.00 98.31 102 GLU A O 1
ATOM 827 N N . MET A 1 103 ? 13.076 -0.045 -20.024 1.00 98.19 103 MET A N 1
ATOM 828 C CA . MET A 1 103 ? 14.380 -0.715 -20.130 1.00 98.19 103 MET A CA 1
ATOM 829 C C . MET A 1 103 ? 14.705 -1.097 -21.577 1.00 98.19 103 MET A C 1
ATOM 831 O O . MET A 1 103 ? 15.833 -0.891 -22.033 1.00 98.19 103 MET A O 1
ATOM 835 N N . GLN A 1 104 ? 13.726 -1.630 -22.312 1.00 98.12 104 GLN A N 1
ATOM 836 C CA . GLN A 1 104 ? 13.896 -1.972 -23.725 1.00 98.12 104 GLN A CA 1
ATOM 837 C C . GLN A 1 104 ? 14.130 -0.722 -24.579 1.00 98.12 104 GLN A C 1
ATOM 839 O O . GLN A 1 104 ? 15.085 -0.678 -25.352 1.00 98.12 104 GLN A O 1
ATOM 844 N N . TRP A 1 105 ? 13.311 0.318 -24.413 1.00 98.00 105 TRP A N 1
ATOM 845 C CA . TRP A 1 105 ? 13.463 1.576 -25.145 1.00 98.00 105 TRP A CA 1
ATOM 846 C C . TRP A 1 105 ? 14.795 2.258 -24.861 1.00 98.00 105 TRP A C 1
ATOM 848 O O . TRP A 1 105 ? 15.409 2.785 -25.784 1.00 98.00 105 TRP A O 1
ATOM 858 N N . THR A 1 106 ? 15.288 2.185 -23.626 1.00 98.19 106 THR A N 1
ATOM 859 C CA . THR A 1 106 ? 16.605 2.719 -23.261 1.00 98.19 106 THR A CA 1
ATOM 860 C C . THR A 1 106 ? 17.718 2.030 -24.056 1.00 98.19 106 THR A C 1
ATOM 862 O O . THR A 1 106 ? 18.576 2.699 -24.631 1.00 98.19 106 THR A O 1
ATOM 865 N N . GLN A 1 107 ? 17.686 0.696 -24.165 1.00 97.94 107 GLN A N 1
ATOM 866 C CA . GLN A 1 107 ? 18.662 -0.048 -24.974 1.00 97.94 107 GLN A CA 1
ATOM 867 C C . GLN A 1 107 ? 18.572 0.317 -26.460 1.00 97.94 107 GLN A C 1
ATOM 869 O O . GLN A 1 107 ? 19.590 0.632 -27.079 1.00 97.94 107 GLN A O 1
ATOM 874 N N . LEU A 1 108 ? 17.357 0.333 -27.018 1.00 98.12 108 LEU A N 1
ATOM 875 C CA . LEU A 1 108 ? 17.116 0.683 -28.420 1.00 98.12 108 LEU A CA 1
ATOM 876 C C . LEU A 1 108 ? 17.587 2.105 -28.743 1.00 98.12 108 LEU A C 1
ATOM 878 O O . LEU A 1 108 ? 18.217 2.325 -29.775 1.00 98.12 108 LEU A O 1
ATOM 882 N N . PHE A 1 109 ? 17.335 3.057 -27.844 1.00 97.88 109 PHE A N 1
ATOM 883 C CA . PHE A 1 109 ? 17.797 4.434 -27.976 1.00 97.88 109 PHE A CA 1
ATOM 884 C C . PHE A 1 109 ? 19.324 4.503 -28.067 1.00 97.88 109 PHE A C 1
ATOM 886 O O . PHE A 1 109 ? 19.862 5.174 -28.949 1.00 97.88 109 PHE A O 1
ATOM 893 N N . HIS A 1 110 ? 20.035 3.777 -27.200 1.00 97.75 110 HIS A N 1
ATOM 894 C CA . HIS A 1 110 ? 21.494 3.752 -27.233 1.00 97.75 110 HIS A CA 1
ATOM 895 C C . HIS A 1 110 ? 22.052 3.068 -28.483 1.00 97.75 110 HIS A C 1
ATOM 897 O O . HIS A 1 110 ? 23.035 3.562 -29.036 1.00 97.75 110 HIS A O 1
ATOM 903 N N . TRP A 1 111 ? 21.433 1.989 -28.971 1.00 98.44 111 TRP A N 1
ATOM 904 C CA . TRP A 1 111 ? 21.832 1.376 -30.244 1.00 98.44 111 TRP A CA 1
ATOM 905 C C . TRP A 1 111 ? 21.610 2.311 -31.424 1.00 98.44 111 TRP A C 1
ATOM 907 O O . TRP A 1 111 ? 22.533 2.527 -32.202 1.00 98.44 111 TRP A O 1
ATOM 917 N N . HIS A 1 112 ? 20.442 2.946 -31.505 1.00 97.88 112 HIS A N 1
ATOM 918 C CA . HIS A 1 112 ? 20.172 3.937 -32.540 1.00 97.88 112 HIS A CA 1
ATOM 919 C C . HIS A 1 112 ? 21.188 5.086 -32.492 1.00 97.88 112 HIS A C 1
ATOM 921 O O . HIS A 1 112 ? 21.727 5.496 -33.518 1.00 97.88 112 HIS A O 1
ATOM 927 N N . ARG A 1 113 ? 21.504 5.577 -31.287 1.00 98.00 113 ARG A N 1
ATOM 928 C CA . ARG A 1 113 ? 22.484 6.646 -31.106 1.00 98.00 113 ARG A CA 1
ATOM 929 C C . ARG A 1 113 ? 23.885 6.205 -31.525 1.00 98.00 113 ARG A C 1
ATOM 931 O O . ARG A 1 113 ? 24.569 6.985 -32.176 1.00 98.00 113 ARG A O 1
ATOM 938 N N . ARG A 1 114 ? 24.302 4.978 -31.190 1.00 98.00 114 ARG A N 1
ATOM 939 C CA . ARG A 1 114 ? 25.567 4.385 -31.658 1.00 98.00 114 ARG A CA 1
ATOM 940 C C . ARG A 1 114 ? 25.633 4.391 -33.183 1.00 98.00 114 ARG A C 1
ATOM 942 O O . ARG A 1 114 ? 26.620 4.866 -33.730 1.00 98.00 114 ARG A O 1
ATOM 949 N N . ASP A 1 115 ? 24.596 3.888 -33.844 1.00 97.88 115 ASP A N 1
ATOM 950 C CA . ASP A 1 115 ? 24.581 3.742 -35.302 1.00 97.88 115 ASP A CA 1
ATOM 951 C C . ASP A 1 115 ? 24.629 5.106 -36.003 1.00 97.88 115 ASP A C 1
ATOM 953 O O . ASP A 1 115 ? 25.380 5.276 -36.960 1.00 97.88 115 ASP A O 1
ATOM 957 N N . LEU A 1 116 ? 23.927 6.105 -35.458 1.00 97.94 116 LEU A N 1
ATOM 958 C CA . LEU A 1 116 ? 23.988 7.490 -35.931 1.00 97.94 116 LEU A CA 1
ATOM 959 C C . LEU A 1 116 ? 25.399 8.094 -35.812 1.00 97.94 116 LEU A C 1
ATOM 961 O O . LEU A 1 116 ? 25.864 8.794 -36.705 1.00 97.94 116 LEU A O 1
ATOM 965 N N . TRP A 1 117 ? 26.102 7.845 -34.705 1.00 97.00 117 TRP A N 1
ATOM 966 C CA . TRP A 1 117 ? 27.473 8.341 -34.555 1.00 97.00 117 TRP A CA 1
ATOM 967 C C . TRP A 1 117 ? 28.449 7.640 -35.500 1.00 97.00 117 TRP A C 1
ATOM 969 O O . TRP A 1 117 ? 29.357 8.288 -36.010 1.00 97.00 117 TRP A O 1
ATOM 979 N N . LEU A 1 118 ? 28.260 6.341 -35.747 1.00 97.50 118 LEU A N 1
ATOM 980 C CA . LEU A 1 118 ? 29.071 5.596 -36.709 1.00 97.50 118 LEU A CA 1
ATOM 981 C C . LEU A 1 118 ? 28.864 6.108 -38.137 1.00 97.50 118 LEU A C 1
ATOM 983 O O . LEU A 1 118 ? 29.847 6.255 -38.857 1.00 97.50 118 LEU A O 1
ATOM 987 N N . SER A 1 119 ? 27.626 6.427 -38.534 1.00 96.44 119 SER A N 1
ATOM 988 C CA . SER A 1 119 ? 27.377 7.025 -39.850 1.00 96.44 119 SER A CA 1
ATOM 989 C C . SER A 1 119 ? 28.039 8.396 -39.970 1.00 96.44 119 SER A C 1
ATOM 991 O O . SER A 1 119 ? 28.762 8.633 -40.928 1.00 96.44 119 SER A O 1
ATOM 993 N N . HIS A 1 120 ? 27.902 9.256 -38.953 1.00 96.44 120 HIS A N 1
ATOM 994 C CA . HIS A 1 120 ? 28.562 10.566 -38.953 1.00 96.44 120 HIS A CA 1
ATOM 995 C C . HIS A 1 120 ? 30.093 10.462 -39.015 1.00 96.44 120 HIS A C 1
ATOM 997 O O . HIS A 1 120 ? 30.737 11.287 -39.656 1.00 96.44 120 HIS A O 1
ATOM 1003 N N . ALA A 1 121 ? 30.689 9.471 -38.342 1.00 95.38 121 ALA A N 1
ATOM 1004 C CA . ALA A 1 121 ? 32.129 9.244 -38.402 1.00 95.38 121 ALA A CA 1
ATOM 1005 C C . ALA A 1 121 ? 32.575 8.815 -39.809 1.00 95.38 121 ALA A C 1
ATOM 1007 O O . ALA A 1 121 ? 33.546 9.360 -40.326 1.00 95.38 121 ALA A O 1
ATOM 1008 N N . ALA A 1 122 ? 31.839 7.899 -40.447 1.00 94.19 122 ALA A N 1
ATOM 1009 C CA . ALA A 1 122 ? 32.122 7.459 -41.811 1.00 94.19 122 ALA A CA 1
ATOM 1010 C C . ALA A 1 122 ? 31.987 8.601 -42.835 1.00 94.19 122 ALA A C 1
ATOM 1012 O O . ALA A 1 122 ? 32.833 8.736 -43.719 1.00 94.19 122 ALA A O 1
ATOM 1013 N N . ASP A 1 123 ? 30.965 9.450 -42.690 1.00 93.06 123 ASP A N 1
ATOM 1014 C CA . ASP A 1 123 ? 30.767 10.625 -43.545 1.00 93.06 123 ASP A CA 1
ATOM 1015 C C . ASP A 1 123 ? 31.936 11.617 -43.398 1.00 93.06 123 ASP A C 1
ATOM 1017 O O . ASP A 1 123 ? 32.489 12.083 -44.395 1.00 93.06 123 ASP A O 1
ATOM 1021 N N . ALA A 1 124 ? 32.385 11.874 -42.164 1.00 91.50 124 ALA A N 1
ATOM 1022 C CA . ALA A 1 124 ? 33.529 12.745 -41.895 1.00 91.50 124 ALA A CA 1
ATOM 1023 C C . ALA A 1 124 ? 34.853 12.190 -42.459 1.00 91.50 124 ALA A C 1
ATOM 1025 O O . ALA A 1 124 ? 35.669 12.946 -42.990 1.00 91.50 124 ALA A O 1
ATOM 1026 N N . GLU A 1 125 ? 35.076 10.874 -42.375 1.00 88.88 125 GLU A N 1
ATOM 1027 C CA . GLU A 1 125 ? 36.236 10.214 -42.989 1.00 88.88 125 GLU A CA 1
ATOM 1028 C C . GLU A 1 125 ? 36.205 10.331 -44.520 1.00 88.88 125 GLU A C 1
ATOM 1030 O O . GLU A 1 125 ? 37.225 10.653 -45.134 1.00 88.88 125 GLU A O 1
ATOM 1035 N N . ALA A 1 126 ? 35.035 10.145 -45.141 1.00 85.12 126 ALA A N 1
ATOM 1036 C CA . ALA A 1 126 ? 34.860 10.289 -46.584 1.00 85.12 126 ALA A CA 1
ATOM 1037 C C . ALA A 1 126 ? 35.108 11.731 -47.057 1.00 85.12 126 ALA A C 1
ATOM 1039 O O . ALA A 1 126 ? 35.799 11.947 -48.056 1.00 85.12 126 ALA A O 1
ATOM 1040 N N . GLU A 1 127 ? 34.597 12.731 -46.335 1.00 83.06 127 GLU A N 1
ATOM 1041 C CA . GLU A 1 127 ? 34.870 14.146 -46.607 1.00 83.06 127 GLU A CA 1
ATOM 1042 C C . GLU A 1 127 ? 36.365 14.467 -46.494 1.00 83.06 127 GLU A C 1
ATOM 1044 O O . GLU A 1 127 ? 36.929 15.113 -47.380 1.00 83.06 127 GLU A O 1
ATOM 1049 N N . HIS A 1 128 ? 37.037 13.963 -45.456 1.00 80.00 128 HIS A N 1
ATOM 1050 C CA . HIS A 1 128 ? 38.472 14.162 -45.269 1.00 80.00 128 HIS A CA 1
ATOM 1051 C C . HIS A 1 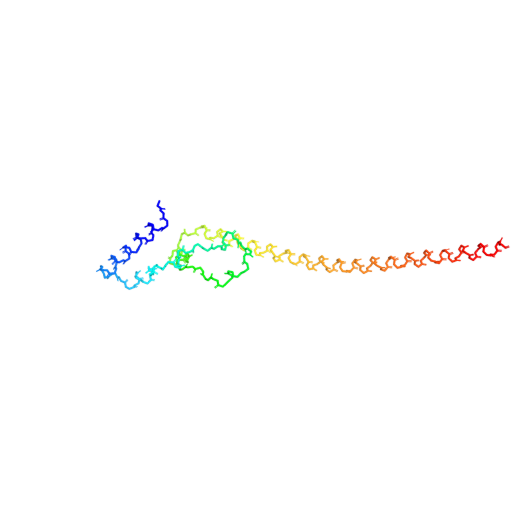128 ? 39.305 13.511 -46.386 1.00 80.00 128 HIS A C 1
ATOM 1053 O O . HIS A 1 128 ? 40.216 14.145 -46.920 1.00 80.00 128 HIS A O 1
ATOM 1059 N N . SER A 1 129 ? 38.987 12.276 -46.795 1.00 76.19 129 SER A N 1
ATOM 1060 C CA . SER A 1 129 ? 39.650 11.616 -47.930 1.00 76.19 129 SER A CA 1
ATOM 1061 C C . SER A 1 129 ? 39.422 12.348 -49.254 1.00 76.19 129 SER A C 1
ATOM 1063 O O . SER A 1 129 ? 40.356 12.477 -50.044 1.00 76.19 129 SER A O 1
ATOM 1065 N N . ASN A 1 130 ? 38.218 12.877 -49.486 1.00 74.06 130 ASN A N 1
ATOM 1066 C CA . ASN A 1 130 ? 37.930 13.682 -50.673 1.00 74.06 130 ASN A CA 1
ATOM 1067 C C . ASN A 1 130 ? 38.760 14.973 -50.680 1.00 74.06 130 ASN A C 1
ATOM 1069 O O . ASN A 1 130 ? 39.393 15.288 -51.683 1.00 74.06 130 ASN A O 1
ATOM 1073 N N . LEU A 1 131 ? 38.832 15.693 -49.558 1.00 72.50 131 LEU A N 1
ATOM 1074 C CA . LEU A 1 131 ? 39.626 16.922 -49.451 1.00 72.50 131 LEU A CA 1
ATOM 1075 C C . LEU A 1 131 ? 41.136 16.676 -49.616 1.00 72.50 131 LEU A C 1
ATOM 1077 O O . LEU A 1 131 ? 41.815 17.511 -50.206 1.00 72.50 131 LEU A O 1
ATOM 1081 N N . GLN A 1 132 ? 41.656 15.532 -49.160 1.00 65.56 132 GLN A N 1
ATOM 1082 C CA . GLN A 1 132 ? 43.056 15.136 -49.378 1.00 65.56 132 GLN A CA 1
ATOM 1083 C C . GLN A 1 132 ? 43.372 14.740 -50.826 1.00 65.56 132 GLN A C 1
ATOM 1085 O O . GLN A 1 132 ? 44.525 14.823 -51.232 1.00 65.56 132 GLN A O 1
ATOM 1090 N N . PHE A 1 133 ? 42.381 14.298 -51.602 1.00 60.84 133 PHE A N 1
ATOM 1091 C CA . PHE A 1 133 ? 42.559 13.956 -53.016 1.00 60.84 133 PHE A CA 1
ATOM 1092 C C . PHE A 1 133 ? 42.547 15.194 -53.933 1.00 60.84 133 PHE A C 1
ATOM 1094 O O . PHE A 1 133 ? 43.104 15.158 -55.028 1.00 60.84 133 PHE A O 1
ATOM 1101 N N . TYR A 1 134 ? 41.919 16.290 -53.492 1.00 54.62 134 TYR A N 1
ATOM 1102 C CA . TYR A 1 134 ? 41.833 17.558 -54.229 1.00 54.62 134 TYR A CA 1
ATOM 1103 C C . TYR A 1 134 ? 42.886 18.612 -53.819 1.00 54.62 134 TYR A C 1
ATOM 1105 O O . TYR A 1 134 ? 42.855 19.718 -54.365 1.00 54.62 134 TYR A O 1
ATOM 1113 N N . ALA A 1 135 ? 43.793 18.296 -52.888 1.00 51.19 135 ALA A N 1
ATOM 1114 C CA . ALA A 1 135 ? 44.913 19.143 -52.452 1.00 51.19 135 ALA A CA 1
ATOM 1115 C C . ALA A 1 135 ? 46.247 18.644 -53.025 1.00 51.19 135 ALA A C 1
ATOM 1117 O O . ALA A 1 135 ? 47.082 19.505 -53.384 1.00 51.19 135 ALA A O 1
#

Organism: NCBI:txid2478898

Secondary structure (DSSP, 8-state):
--HHHHHHHHHHHHHHHHHTT--HHHHHHS----GGGGS--GGGT-TT-TTGGGSPPPGGGS--GGGTTS-HHHHHHHHHHHHHHHHHHHHHHHHHHHHHHHHHHHHHHHHHHHHHHHHHHHHHHHHHHHHHH--

Foldseek 3Di:
DDLVVVLVVLQVVLVVCVVVVHDVVVVVLRDDDDPVLSDPLCCVVPVPDPPCPPVDHRPVPDDDCVVVPDPPVVVVVVVVVVVVVVVVVVVVVVVVVVVVVVVVVVVVVVVVVVVVVVVVVVVVVVVVVVVVVVD